Protein AF-A0A957CVV6-F1 (afdb_monomer_lite)

Sequence (113 aa):
DSALGIFHNSTLPRQKFVDTMAELGLHHTAVYDFSDPASDPMDAALITQLDDLIDKNTQRAAGVQDGPALMQRGQALQRRLHKVGIQREPLIVIVGEKGGRSGVKPDWFNLGN

Structure (mmCIF, N/CA/C/O backbone):
data_AF-A0A957CVV6-F1
#
_entry.id   AF-A0A957CVV6-F1
#
loop_
_atom_site.group_PDB
_atom_site.id
_atom_site.type_symbol
_atom_site.label_atom_id
_atom_site.label_alt_id
_atom_site.label_comp_id
_atom_site.label_asym_id
_atom_site.label_entity_id
_atom_site.label_seq_id
_atom_site.pdbx_PDB_ins_code
_atom_site.Cartn_x
_atom_site.Cartn_y
_atom_site.Cartn_z
_atom_site.occupancy
_atom_site.B_iso_or_equiv
_atom_site.auth_seq_id
_atom_site.auth_comp_id
_atom_site.auth_asym_id
_atom_site.auth_atom_id
_atom_site.pdbx_PDB_model_num
ATOM 1 N N . ASP A 1 1 ? -17.292 -1.483 1.400 1.00 78.00 1 ASP A N 1
ATOM 2 C CA . ASP A 1 1 ? -17.400 -1.820 -0.034 1.00 78.00 1 ASP A CA 1
ATOM 3 C C . ASP A 1 1 ? -18.378 -2.948 -0.302 1.00 78.00 1 ASP A C 1
ATOM 5 O O . ASP A 1 1 ? -19.435 -2.646 -0.835 1.00 78.00 1 ASP A O 1
ATOM 9 N N . SER A 1 2 ? -18.146 -4.186 0.146 1.00 78.94 2 SER A N 1
ATOM 10 C CA . SER A 1 2 ? -19.097 -5.288 -0.110 1.00 78.94 2 SER A CA 1
ATOM 11 C C . SER A 1 2 ? -20.493 -5.045 0.477 1.00 78.94 2 SER A C 1
ATOM 13 O O . SER A 1 2 ? -21.492 -5.311 -0.180 1.00 78.94 2 SER A O 1
ATOM 15 N N . ALA A 1 3 ? -20.575 -4.444 1.671 1.00 75.88 3 ALA A N 1
ATOM 16 C CA . ALA A 1 3 ? -21.842 -4.005 2.274 1.00 75.88 3 ALA A CA 1
ATOM 17 C C . ALA A 1 3 ? -22.573 -2.908 1.464 1.00 75.88 3 ALA A C 1
ATOM 19 O O . ALA A 1 3 ? -23.742 -2.641 1.706 1.00 75.88 3 ALA A O 1
ATOM 20 N N . LEU A 1 4 ? -21.884 -2.280 0.505 1.00 76.00 4 LEU A N 1
ATOM 21 C CA . LEU A 1 4 ? -22.411 -1.287 -0.436 1.00 76.00 4 LEU A CA 1
ATOM 22 C C . LEU A 1 4 ? -22.551 -1.866 -1.861 1.00 76.00 4 LEU A C 1
ATOM 24 O O . LEU A 1 4 ? -22.736 -1.109 -2.808 1.00 76.00 4 LEU A O 1
ATOM 28 N N . GLY A 1 5 ? -22.407 -3.186 -2.037 1.00 79.62 5 GLY A N 1
ATOM 29 C CA . GLY A 1 5 ? -22.454 -3.847 -3.347 1.00 79.62 5 GLY A CA 1
ATOM 30 C C . GLY A 1 5 ? -21.216 -3.633 -4.227 1.00 79.62 5 GLY A C 1
ATOM 31 O O . GLY A 1 5 ? -21.244 -3.974 -5.406 1.00 79.62 5 GLY A O 1
ATOM 32 N N . ILE A 1 6 ? -20.129 -3.078 -3.681 1.00 79.38 6 ILE A N 1
ATOM 33 C CA . ILE A 1 6 ? -18.864 -2.883 -4.399 1.00 79.38 6 ILE A CA 1
ATOM 34 C C . ILE A 1 6 ? -17.993 -4.121 -4.185 1.00 79.38 6 ILE A C 1
ATOM 36 O O . ILE A 1 6 ? -17.575 -4.406 -3.059 1.00 79.38 6 ILE A O 1
ATOM 40 N N . PHE A 1 7 ? -17.706 -4.838 -5.271 1.00 82.69 7 PHE A N 1
ATOM 41 C CA . PHE A 1 7 ? -16.879 -6.041 -5.265 1.00 82.69 7 PHE A CA 1
ATOM 42 C C . PHE A 1 7 ? -15.543 -5.767 -5.946 1.00 82.69 7 PHE A C 1
ATOM 44 O O . PHE A 1 7 ? -15.490 -5.259 -7.064 1.00 82.69 7 PHE A O 1
ATOM 51 N N . HIS A 1 8 ? -14.463 -6.123 -5.258 1.00 75.00 8 HIS A N 1
ATOM 52 C CA . HIS A 1 8 ? -13.109 -6.035 -5.790 1.00 75.00 8 HIS A CA 1
ATOM 53 C C . HIS A 1 8 ? -12.746 -7.350 -6.481 1.00 75.00 8 HIS A C 1
ATOM 55 O O . HIS A 1 8 ? -13.038 -8.428 -5.959 1.00 75.00 8 HIS A O 1
ATOM 61 N N . ASN A 1 9 ? -12.101 -7.266 -7.646 1.00 76.62 9 ASN A N 1
ATOM 62 C CA . ASN A 1 9 ? -11.526 -8.440 -8.301 1.00 76.62 9 ASN A CA 1
ATOM 63 C C . ASN A 1 9 ? -10.386 -9.005 -7.445 1.00 76.62 9 ASN A C 1
ATOM 65 O O . ASN A 1 9 ? -9.688 -8.261 -6.755 1.00 76.62 9 ASN A O 1
ATOM 69 N N . SER A 1 10 ? -10.177 -10.321 -7.497 1.00 73.69 10 SER A N 1
ATOM 70 C CA . SER A 1 10 ? -9.061 -10.945 -6.785 1.00 73.69 10 SER A CA 1
ATOM 71 C C . SER A 1 10 ? -7.721 -10.397 -7.268 1.00 73.69 10 SER A C 1
ATOM 73 O O . SER A 1 10 ? -7.480 -10.300 -8.472 1.00 73.69 10 SER A O 1
ATOM 75 N N . THR A 1 11 ? -6.824 -10.118 -6.322 1.00 80.25 11 THR A N 1
ATOM 76 C CA . THR A 1 11 ? -5.417 -9.838 -6.610 1.00 80.25 11 THR A CA 1
ATOM 77 C C . THR A 1 11 ? -4.824 -11.009 -7.393 1.00 80.25 11 THR A C 1
ATOM 79 O O . THR A 1 11 ? -4.856 -12.154 -6.936 1.00 80.25 11 THR A O 1
ATOM 82 N N . LEU A 1 12 ? -4.316 -10.738 -8.597 1.00 82.88 12 LEU A N 1
ATOM 83 C CA . LEU A 1 12 ? -3.688 -11.760 -9.427 1.00 82.88 12 LEU A CA 1
ATOM 84 C C . LEU A 1 12 ? -2.262 -12.037 -8.926 1.00 82.88 12 LEU A C 1
ATOM 86 O O . LEU A 1 12 ? -1.539 -11.092 -8.609 1.00 82.88 12 LEU A O 1
ATOM 90 N N . PRO A 1 13 ? -1.814 -13.306 -8.897 1.00 88.50 13 PRO A N 1
ATOM 91 C CA . PRO A 1 13 ? -0.400 -13.611 -8.727 1.00 88.50 13 PRO A CA 1
ATOM 92 C C . PRO A 1 13 ? 0.429 -12.957 -9.837 1.00 88.50 13 PRO A C 1
ATOM 94 O O . PRO A 1 13 ? -0.022 -12.906 -10.983 1.00 88.50 13 PRO A O 1
ATOM 97 N N . ARG A 1 14 ? 1.666 -12.544 -9.526 1.00 89.50 14 ARG A N 1
ATOM 98 C CA . ARG A 1 14 ? 2.590 -11.910 -10.486 1.00 89.50 14 ARG A CA 1
ATOM 99 C C . ARG A 1 14 ? 2.629 -12.638 -11.831 1.00 89.50 14 ARG A C 1
ATOM 101 O O . ARG A 1 14 ? 2.448 -12.007 -12.864 1.00 89.50 14 ARG A O 1
ATOM 108 N N . GLN A 1 15 ? 2.839 -13.957 -11.815 1.00 89.75 15 GLN A N 1
ATOM 109 C CA . GLN A 1 15 ? 2.966 -14.732 -13.051 1.00 89.75 15 GLN A CA 1
ATOM 110 C C . GLN A 1 15 ? 1.692 -14.673 -13.895 1.00 89.75 15 GLN A C 1
ATOM 1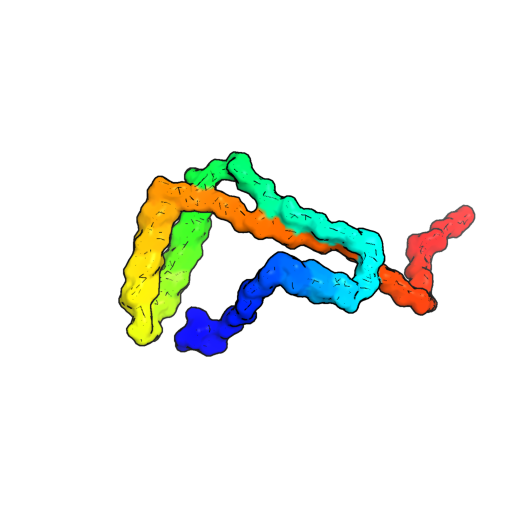12 O O . GLN A 1 15 ? 1.764 -14.408 -15.085 1.00 89.75 15 GLN A O 1
ATOM 117 N N . LYS A 1 16 ? 0.519 -14.785 -13.263 1.00 89.19 16 LYS A N 1
ATOM 118 C CA . LYS A 1 16 ? -0.765 -14.686 -13.961 1.00 89.19 16 LYS A CA 1
ATOM 119 C C . LYS A 1 16 ? -0.955 -13.318 -14.619 1.00 89.19 16 LYS A C 1
ATOM 121 O O . LYS A 1 16 ? -1.515 -13.245 -15.707 1.00 89.19 16 LYS A O 1
ATOM 126 N N . PHE A 1 17 ? -0.488 -12.246 -13.980 1.00 88.19 17 PHE A N 1
ATOM 127 C CA . PHE A 1 17 ? -0.515 -10.908 -14.570 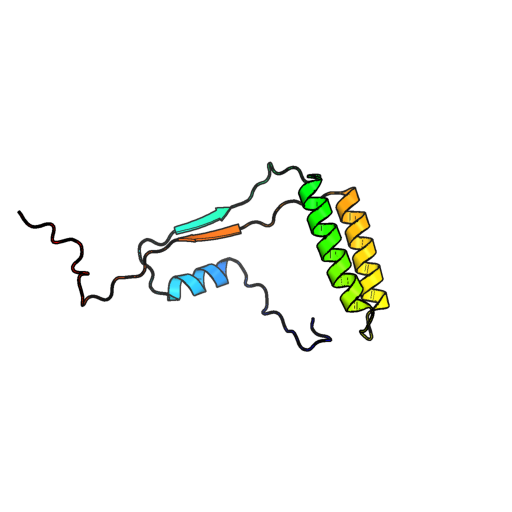1.00 88.19 17 PHE A CA 1
ATOM 128 C C . PHE A 1 17 ? 0.416 -10.801 -15.787 1.00 88.19 17 PHE A C 1
ATOM 130 O O . PHE A 1 17 ? 0.001 -10.303 -16.829 1.00 88.19 17 PHE A O 1
ATOM 137 N N . VAL A 1 18 ? 1.641 -11.326 -15.682 1.00 89.81 18 VAL A N 1
ATOM 138 C CA . VAL A 1 18 ? 2.606 -11.360 -16.795 1.00 89.81 18 VAL A CA 1
ATOM 139 C C . VAL A 1 18 ? 2.067 -12.168 -17.976 1.00 89.81 18 VAL A C 1
ATOM 141 O O . VAL A 1 18 ? 2.100 -11.677 -19.102 1.00 89.81 18 VAL A O 1
ATOM 144 N N . ASP A 1 19 ? 1.512 -13.352 -17.721 1.00 90.38 19 ASP A N 1
ATOM 145 C CA . ASP A 1 19 ? 0.931 -14.216 -18.754 1.00 90.38 19 ASP A CA 1
ATOM 146 C C . ASP A 1 19 ? -0.233 -13.512 -19.468 1.00 90.38 19 ASP A C 1
ATOM 148 O O . ASP A 1 19 ? -0.273 -13.462 -20.695 1.00 90.38 19 ASP A O 1
ATOM 152 N N . THR A 1 20 ? -1.121 -12.861 -18.705 1.00 88.69 20 THR A N 1
ATOM 153 C CA . THR A 1 20 ? -2.249 -12.087 -19.259 1.00 88.69 20 THR A CA 1
ATOM 154 C C . THR A 1 20 ? -1.762 -10.958 -20.174 1.00 88.69 20 THR A C 1
ATOM 156 O O . THR A 1 20 ? -2.370 -10.667 -21.200 1.00 88.69 20 THR A O 1
ATOM 159 N N . MET A 1 21 ? -0.649 -10.309 -19.828 1.00 87.50 21 MET A N 1
ATOM 160 C CA . MET A 1 21 ? -0.081 -9.235 -20.645 1.00 87.50 21 MET A CA 1
ATOM 161 C C . MET A 1 21 ? 0.643 -9.763 -21.889 1.00 87.50 21 MET A C 1
ATOM 163 O O . MET A 1 21 ? 0.655 -9.081 -22.913 1.00 87.50 21 MET A O 1
ATOM 167 N N . ALA A 1 22 ? 1.204 -10.973 -21.836 1.00 86.69 22 ALA A N 1
ATOM 168 C CA . ALA A 1 22 ? 1.812 -11.626 -22.994 1.00 86.69 22 ALA A CA 1
ATOM 169 C C . ALA A 1 22 ? 0.774 -11.968 -24.080 1.00 86.69 22 ALA A C 1
ATOM 171 O O . ALA A 1 22 ? 1.073 -11.878 -25.272 1.00 86.69 22 ALA A O 1
ATOM 172 N N . GLU A 1 23 ? -0.467 -12.274 -23.690 1.00 89.44 23 GLU A N 1
ATOM 173 C CA . GLU A 1 23 ? -1.580 -12.532 -24.619 1.00 89.44 23 GLU A CA 1
ATOM 174 C C . GLU A 1 23 ? -1.969 -11.305 -25.465 1.00 89.44 23 GLU A C 1
ATOM 176 O O . GLU A 1 23 ? -2.617 -11.447 -26.502 1.00 89.44 23 GLU A O 1
ATOM 181 N N . LEU A 1 24 ? -1.543 -10.096 -25.081 1.00 88.44 24 LEU A N 1
ATOM 182 C CA . LEU A 1 24 ? -1.856 -8.861 -25.808 1.00 88.44 24 LEU A CA 1
ATOM 183 C C . LEU A 1 24 ? -1.095 -8.709 -27.137 1.00 88.44 24 LEU A C 1
ATOM 185 O O . LEU A 1 24 ? -1.372 -7.769 -27.884 1.00 88.44 24 LEU A O 1
ATOM 189 N N . GLY A 1 25 ? -0.138 -9.596 -27.437 1.00 85.75 25 GLY A N 1
ATOM 190 C CA . GLY A 1 25 ? 0.629 -9.554 -28.688 1.00 85.75 25 GLY A CA 1
ATOM 191 C C . GLY A 1 25 ? 1.517 -8.312 -28.817 1.00 85.75 25 GLY A C 1
ATOM 192 O O . GLY A 1 25 ? 1.711 -7.794 -29.916 1.00 85.75 25 GLY A O 1
ATOM 193 N N . LEU A 1 26 ? 2.012 -7.795 -27.690 1.00 89.25 26 LEU A N 1
ATOM 194 C CA . LEU A 1 26 ? 2.952 -6.676 -27.658 1.00 89.25 26 LEU A CA 1
ATOM 195 C C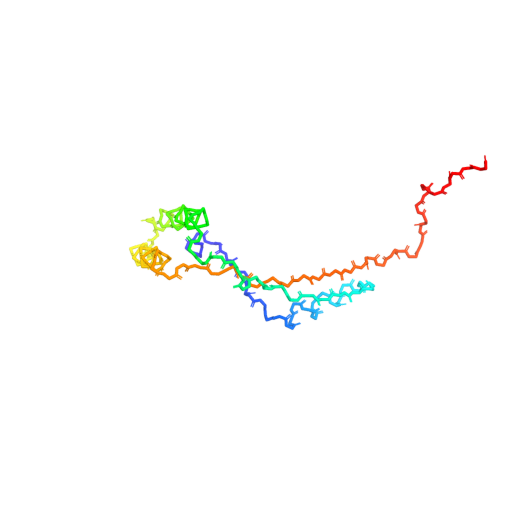 . LEU A 1 26 ? 4.336 -7.123 -28.157 1.00 89.25 26 LEU A C 1
ATOM 197 O O . LEU A 1 26 ? 4.773 -8.243 -27.894 1.00 89.25 26 LEU A O 1
ATOM 201 N N . HIS A 1 27 ? 5.043 -6.231 -28.847 1.00 88.88 27 HIS A N 1
ATOM 202 C CA . HIS A 1 27 ? 6.440 -6.427 -29.236 1.00 88.88 27 HIS A CA 1
ATOM 203 C C . HIS A 1 27 ? 7.376 -5.776 -28.217 1.00 88.88 27 HIS A C 1
ATOM 205 O O . HIS A 1 27 ? 6.962 -4.906 -27.453 1.00 88.88 27 HIS A O 1
ATOM 211 N N . HIS A 1 28 ? 8.646 -6.192 -28.218 1.00 87.75 28 HIS A N 1
ATOM 212 C CA . HIS A 1 28 ? 9.694 -5.602 -27.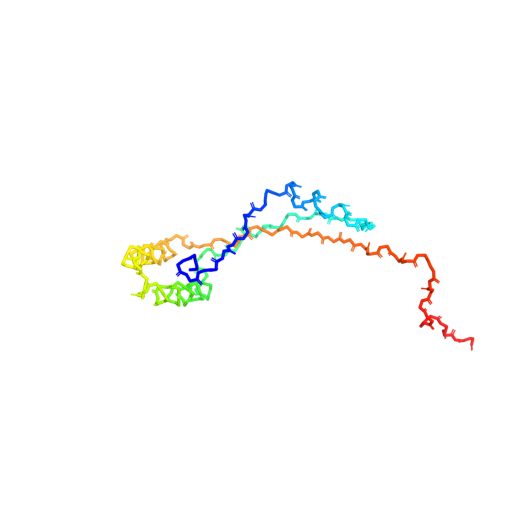374 1.00 87.75 28 HIS A CA 1
ATOM 213 C C . HIS A 1 28 ? 9.291 -5.490 -25.892 1.00 87.75 28 HIS A C 1
ATOM 215 O O . HIS A 1 28 ? 9.536 -4.481 -25.237 1.00 87.75 28 HIS A O 1
ATOM 221 N N . THR A 1 29 ? 8.637 -6.530 -25.365 1.00 90.38 29 THR A N 1
ATOM 222 C CA . THR A 1 29 ? 8.124 -6.515 -23.996 1.00 90.38 29 THR A CA 1
ATOM 223 C C . THR A 1 29 ? 9.238 -6.663 -22.970 1.00 90.38 29 THR A C 1
ATOM 225 O O . THR A 1 29 ? 10.049 -7.586 -23.066 1.00 90.38 29 THR A O 1
ATOM 228 N N . ALA A 1 30 ? 9.212 -5.826 -21.940 1.00 91.69 30 ALA A N 1
ATOM 229 C CA . ALA A 1 30 ? 10.057 -5.936 -20.760 1.00 91.69 30 ALA A CA 1
ATOM 230 C C . ALA A 1 30 ? 9.202 -5.869 -19.490 1.00 91.69 30 ALA A C 1
ATOM 232 O O . ALA A 1 30 ? 8.228 -5.116 -19.419 1.00 91.69 30 ALA A O 1
ATOM 233 N N . VAL A 1 31 ? 9.577 -6.665 -18.489 1.00 92.75 31 VAL A N 1
ATOM 234 C CA . VAL A 1 31 ? 8.912 -6.727 -17.184 1.00 92.75 31 VAL A CA 1
ATOM 235 C C . VAL A 1 31 ? 9.928 -6.361 -16.113 1.00 92.75 31 VAL A C 1
ATOM 237 O O . VAL A 1 31 ? 11.002 -6.959 -16.054 1.00 92.75 31 VAL A O 1
ATOM 240 N N . TYR A 1 32 ? 9.571 -5.410 -15.258 1.00 92.31 32 TYR A N 1
ATOM 241 C CA . TYR A 1 32 ? 10.393 -4.940 -14.152 1.00 92.31 32 TYR A CA 1
ATOM 242 C C . TYR A 1 32 ? 9.623 -5.068 -12.843 1.00 92.31 32 TYR A C 1
ATOM 244 O O . TYR A 1 32 ? 8.476 -4.634 -12.751 1.00 92.31 32 TYR A O 1
ATOM 252 N N . ASP A 1 33 ? 10.273 -5.624 -11.826 1.00 91.19 33 ASP A N 1
ATOM 253 C CA . ASP A 1 33 ? 9.810 -5.556 -10.445 1.00 91.19 33 ASP A CA 1
ATOM 254 C C . ASP A 1 33 ? 10.558 -4.419 -9.753 1.00 91.19 33 ASP A C 1
ATOM 256 O O . ASP A 1 33 ? 11.782 -4.450 -9.624 1.00 91.19 33 ASP A O 1
ATOM 260 N N . PHE A 1 34 ? 9.823 -3.396 -9.337 1.00 87.06 34 PHE A N 1
ATOM 261 C CA . PHE A 1 34 ? 10.356 -2.247 -8.629 1.00 87.06 34 PHE A CA 1
ATOM 262 C C . PHE A 1 34 ? 9.948 -2.315 -7.162 1.00 87.06 34 PHE A C 1
ATOM 264 O O . PHE A 1 34 ? 8.768 -2.402 -6.827 1.00 87.06 34 PHE A O 1
ATOM 271 N N . SER A 1 35 ? 10.929 -2.222 -6.278 1.00 84.56 35 SER A N 1
ATOM 272 C CA . SER A 1 35 ? 10.717 -1.951 -4.864 1.00 84.56 35 SER A CA 1
ATOM 273 C C . SER A 1 35 ? 11.668 -0.843 -4.440 1.00 84.56 35 SER A C 1
ATOM 275 O O . SER A 1 35 ? 12.795 -0.759 -4.929 1.00 84.56 35 SER A O 1
ATOM 277 N N . ASP A 1 36 ? 11.207 0.017 -3.538 1.00 79.44 36 ASP A N 1
ATOM 278 C CA . ASP A 1 36 ? 12.039 1.055 -2.938 1.00 79.44 36 ASP A CA 1
ATOM 279 C C . ASP A 1 36 ? 12.279 0.720 -1.460 1.00 79.44 36 ASP A C 1
ATOM 281 O O . ASP A 1 36 ? 11.525 1.159 -0.592 1.00 79.44 36 ASP A O 1
ATOM 285 N N . PRO A 1 37 ? 13.298 -0.102 -1.146 1.00 75.00 37 PRO A N 1
ATOM 286 C CA . PRO A 1 37 ? 13.609 -0.458 0.234 1.00 75.00 37 PRO A CA 1
ATOM 287 C C . PRO A 1 37 ? 14.243 0.701 1.017 1.00 75.00 37 PRO A C 1
ATOM 289 O O . PRO A 1 37 ? 14.370 0.596 2.236 1.00 75.00 37 PRO A O 1
ATOM 292 N N . ALA A 1 38 ? 14.664 1.776 0.340 1.00 78.19 38 ALA A N 1
ATOM 293 C CA . ALA A 1 38 ? 15.299 2.937 0.957 1.00 78.19 38 ALA A CA 1
ATOM 294 C C . ALA A 1 38 ? 14.285 3.990 1.433 1.00 78.19 38 ALA A C 1
ATOM 296 O O . ALA A 1 38 ? 14.681 4.943 2.105 1.00 78.19 38 ALA A O 1
ATOM 297 N N . SER A 1 39 ? 12.995 3.829 1.114 1.00 82.19 39 SER A N 1
ATOM 298 C CA . SER A 1 39 ? 11.947 4.737 1.580 1.00 82.19 39 SER A CA 1
ATOM 299 C C . SER A 1 39 ? 11.874 4.747 3.108 1.00 82.19 39 SER A C 1
ATOM 301 O O . SER A 1 39 ? 11.804 3.674 3.714 1.00 82.19 39 SER A O 1
ATOM 303 N N . ASP A 1 40 ? 11.833 5.936 3.715 1.00 89.75 40 ASP A N 1
ATOM 304 C CA . ASP A 1 40 ? 11.615 6.088 5.155 1.00 89.75 40 ASP A CA 1
ATOM 305 C C . ASP A 1 40 ? 10.218 5.560 5.529 1.00 89.75 40 ASP A C 1
ATOM 307 O O . ASP A 1 40 ? 9.215 6.144 5.105 1.00 89.75 40 ASP A O 1
ATOM 311 N N . PRO A 1 41 ? 10.113 4.476 6.324 1.00 91.75 41 PRO A N 1
ATOM 312 C CA . PRO A 1 41 ? 8.818 3.950 6.732 1.00 91.75 41 PRO A CA 1
ATOM 313 C C . PRO A 1 41 ? 8.011 4.931 7.589 1.00 91.75 41 PRO A C 1
ATOM 315 O O . PRO A 1 41 ? 6.794 4.783 7.696 1.00 91.75 41 PRO A O 1
ATOM 318 N N . MET A 1 42 ? 8.686 5.901 8.212 1.00 94.88 42 MET A N 1
ATOM 319 C CA . MET A 1 42 ? 8.107 6.892 9.113 1.00 94.88 42 MET A CA 1
ATOM 320 C C . MET A 1 42 ? 7.911 8.259 8.451 1.00 94.88 42 MET A C 1
ATOM 322 O O . MET A 1 42 ? 7.714 9.252 9.156 1.00 94.88 42 MET A O 1
ATOM 326 N N . ASP A 1 43 ? 7.930 8.319 7.116 1.00 93.62 43 ASP A N 1
ATOM 327 C CA . ASP A 1 43 ? 7.661 9.550 6.379 1.00 93.62 43 ASP A CA 1
ATOM 328 C C . ASP A 1 43 ? 6.327 10.175 6.826 1.00 93.62 43 ASP A C 1
ATOM 330 O O . ASP A 1 43 ? 5.243 9.610 6.651 1.00 93.62 43 ASP A O 1
ATOM 334 N N . ALA A 1 44 ? 6.417 11.359 7.435 1.00 93.75 44 ALA A N 1
ATOM 335 C CA . ALA A 1 44 ? 5.277 12.001 8.080 1.00 93.75 44 ALA A CA 1
ATOM 336 C C . ALA A 1 44 ? 4.175 12.362 7.076 1.00 93.75 44 ALA A C 1
ATOM 338 O O . ALA A 1 44 ? 2.993 12.244 7.393 1.00 93.75 44 ALA A O 1
ATOM 339 N N . ALA A 1 45 ? 4.551 12.765 5.857 1.00 93.44 45 ALA A N 1
ATOM 340 C CA . ALA A 1 45 ? 3.589 13.117 4.820 1.00 93.44 45 ALA A CA 1
ATOM 341 C C . ALA A 1 45 ? 2.773 11.892 4.385 1.00 93.44 45 ALA A C 1
ATOM 343 O O . ALA A 1 45 ? 1.549 11.976 4.270 1.00 93.44 45 ALA A O 1
ATOM 344 N N . LEU A 1 46 ? 3.430 10.745 4.197 1.00 91.62 46 LEU A N 1
ATOM 345 C CA . LEU A 1 46 ? 2.777 9.483 3.873 1.00 91.62 46 LEU A CA 1
ATOM 346 C C . LEU A 1 46 ? 1.890 8.985 5.020 1.00 91.62 46 LEU A C 1
ATOM 348 O O . LEU A 1 46 ? 0.764 8.557 4.770 1.00 91.62 46 LEU A O 1
ATOM 352 N N . ILE A 1 47 ? 2.355 9.073 6.270 1.00 95.19 47 ILE A N 1
ATOM 353 C CA . ILE A 1 47 ? 1.547 8.704 7.442 1.00 95.19 47 ILE A CA 1
ATOM 354 C C . ILE A 1 47 ? 0.267 9.547 7.503 1.00 95.19 47 ILE A C 1
ATOM 356 O O . ILE A 1 47 ? -0.816 8.977 7.616 1.00 95.19 47 ILE A O 1
ATOM 360 N N . THR A 1 48 ? 0.360 10.873 7.347 1.00 95.69 48 THR A N 1
ATOM 361 C CA . THR A 1 48 ? -0.818 11.757 7.341 1.00 95.69 48 THR A CA 1
ATOM 362 C C . THR A 1 48 ? -1.792 11.409 6.216 1.00 95.69 48 THR A C 1
ATOM 364 O O . THR A 1 48 ? -2.993 11.301 6.452 1.00 95.69 48 THR A O 1
ATOM 367 N N . GLN A 1 49 ? -1.294 11.161 5.001 1.00 94.69 49 GLN A N 1
ATOM 368 C CA . GLN A 1 49 ? -2.148 10.745 3.882 1.00 94.69 49 GLN A CA 1
ATOM 369 C C . GLN A 1 49 ? -2.897 9.437 4.172 1.00 94.69 49 GLN A C 1
ATOM 371 O O . GLN A 1 49 ? -4.057 9.275 3.785 1.00 94.69 49 GLN A O 1
ATOM 376 N N . LEU A 1 50 ? -2.242 8.485 4.838 1.00 94.56 50 LEU A N 1
ATOM 377 C CA . LEU A 1 50 ? -2.853 7.207 5.186 1.00 94.56 50 LEU A CA 1
ATOM 378 C C . LEU A 1 50 ? -3.842 7.330 6.345 1.00 94.56 50 LEU A C 1
ATOM 380 O O . LEU A 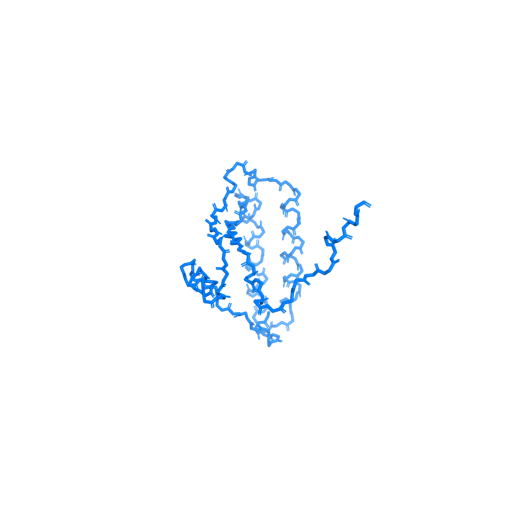1 50 ? -4.875 6.664 6.299 1.00 94.56 50 LEU A O 1
ATOM 384 N N . ASP A 1 51 ? -3.583 8.188 7.331 1.00 95.94 51 ASP A N 1
ATOM 385 C CA . ASP A 1 51 ? -4.552 8.497 8.386 1.00 95.94 51 ASP A CA 1
ATOM 386 C C . ASP A 1 51 ? -5.857 9.036 7.790 1.00 95.94 51 ASP A C 1
ATOM 388 O O . ASP A 1 51 ? -6.922 8.484 8.073 1.00 95.94 51 ASP A O 1
ATOM 392 N N . ASP A 1 52 ? -5.773 10.012 6.879 1.00 96.12 52 ASP A N 1
ATOM 393 C CA . ASP A 1 52 ? -6.939 10.581 6.191 1.00 96.12 52 ASP A CA 1
ATOM 394 C C . ASP A 1 52 ? -7.740 9.503 5.437 1.00 96.12 52 ASP A C 1
ATOM 396 O O . ASP A 1 52 ? -8.979 9.479 5.439 1.00 96.12 52 ASP A O 1
ATOM 400 N N . LEU A 1 53 ? -7.039 8.566 4.789 1.00 94.06 53 LEU A N 1
ATOM 401 C CA . LEU A 1 53 ? -7.665 7.441 4.097 1.00 94.06 53 LEU A CA 1
ATOM 402 C C . LEU A 1 53 ? -8.335 6.468 5.071 1.00 94.06 53 LEU A C 1
ATOM 404 O O . LEU A 1 53 ? -9.449 6.003 4.796 1.00 94.06 53 LEU A O 1
ATOM 408 N N . ILE A 1 54 ? -7.691 6.141 6.192 1.00 94.12 54 ILE A N 1
ATOM 409 C CA . ILE A 1 54 ? -8.264 5.256 7.210 1.00 94.12 54 ILE A CA 1
ATOM 410 C C . ILE A 1 54 ? -9.504 5.904 7.826 1.00 94.12 54 ILE A C 1
ATOM 412 O O . ILE A 1 54 ? -10.537 5.236 7.935 1.00 94.12 54 ILE A O 1
ATOM 416 N N . ASP A 1 55 ? -9.460 7.196 8.136 1.00 94.06 55 ASP A N 1
ATOM 417 C CA . ASP A 1 55 ? -10.591 7.942 8.688 1.00 94.06 55 ASP A CA 1
ATOM 418 C C . ASP A 1 55 ? -11.769 7.970 7.715 1.00 94.06 55 ASP A C 1
ATOM 420 O O . ASP A 1 55 ? -12.892 7.603 8.077 1.00 94.06 55 ASP A O 1
ATOM 424 N N . LYS A 1 56 ? -11.519 8.282 6.439 1.00 91.56 56 LYS A N 1
ATOM 425 C CA . LYS A 1 56 ? -12.557 8.270 5.397 1.00 91.56 56 LYS A CA 1
ATOM 426 C C . LYS A 1 56 ? -13.211 6.895 5.227 1.00 91.56 56 LYS A C 1
ATOM 428 O O . LYS A 1 56 ? -14.396 6.802 4.895 1.00 91.56 56 LYS A O 1
ATOM 433 N N . ASN A 1 57 ? -12.458 5.806 5.377 1.00 88.75 57 ASN A N 1
ATOM 434 C CA . ASN A 1 57 ? -13.010 4.448 5.317 1.00 88.75 57 ASN A CA 1
ATOM 435 C C . ASN A 1 57 ? -13.768 4.078 6.601 1.00 88.75 57 ASN A C 1
ATOM 437 O O . ASN A 1 57 ? -14.834 3.467 6.530 1.00 88.75 57 ASN A O 1
ATOM 441 N N . THR A 1 58 ? -13.265 4.500 7.759 1.00 89.75 58 THR A N 1
ATOM 442 C CA . THR A 1 58 ? -13.876 4.272 9.074 1.00 89.75 58 THR A CA 1
ATOM 443 C C . THR A 1 58 ? -15.222 4.984 9.195 1.00 89.75 58 THR A C 1
ATOM 445 O O . THR A 1 58 ? -16.203 4.378 9.622 1.00 89.75 58 THR A O 1
ATOM 448 N N . GLN A 1 59 ? -15.316 6.233 8.732 1.00 88.44 59 GLN A N 1
ATOM 449 C CA . GLN A 1 59 ? -16.572 6.990 8.689 1.00 88.44 59 GLN A CA 1
ATOM 450 C C . GLN A 1 59 ? -17.621 6.307 7.804 1.00 88.44 59 GLN A C 1
ATOM 452 O O . GLN A 1 59 ? -18.779 6.183 8.196 1.00 88.44 59 GLN A O 1
ATOM 457 N N . ARG A 1 60 ? -17.214 5.791 6.636 1.00 86.00 60 ARG A N 1
ATOM 458 C CA . ARG A 1 60 ? -18.105 5.016 5.755 1.00 86.00 60 ARG A CA 1
ATOM 459 C C . ARG A 1 60 ? -18.597 3.721 6.401 1.00 86.00 60 ARG A C 1
ATOM 461 O O . ARG A 1 60 ? -19.690 3.264 6.081 1.00 86.00 60 ARG A O 1
ATOM 468 N N . ALA A 1 61 ? -17.816 3.135 7.306 1.00 86.00 61 ALA A N 1
ATOM 469 C CA . ALA A 1 61 ? -18.201 1.923 8.015 1.00 86.00 61 ALA A CA 1
ATOM 470 C C . ALA A 1 61 ? -19.237 2.166 9.128 1.00 86.00 61 ALA A C 1
ATOM 472 O O . ALA A 1 61 ? -19.922 1.226 9.512 1.00 86.00 61 ALA A O 1
ATOM 473 N N . ALA A 1 62 ? -19.413 3.395 9.622 1.00 82.44 62 ALA A N 1
ATOM 474 C CA . ALA A 1 62 ? -20.317 3.676 10.743 1.00 82.44 62 ALA A CA 1
ATOM 475 C C . ALA A 1 62 ? -21.792 3.301 10.474 1.00 82.44 62 ALA A C 1
ATOM 477 O O . ALA A 1 62 ? -22.542 3.059 11.415 1.00 82.44 62 ALA A O 1
ATOM 478 N N . GLY A 1 63 ? -22.208 3.237 9.203 1.00 82.00 63 GLY A N 1
ATOM 479 C CA . GLY A 1 63 ? -23.588 2.946 8.796 1.00 82.00 63 GLY A CA 1
ATOM 480 C C . GLY A 1 63 ? -23.874 1.502 8.370 1.00 82.00 63 GLY A C 1
ATOM 481 O O . GLY A 1 63 ? -24.981 1.235 7.910 1.00 82.00 63 GLY A O 1
ATOM 482 N N . VAL A 1 64 ? -22.910 0.577 8.463 1.00 85.50 64 VAL A N 1
ATOM 483 C CA . VAL A 1 64 ? -23.101 -0.825 8.035 1.00 85.50 64 VAL A CA 1
ATOM 484 C C . VAL A 1 64 ? -23.203 -1.771 9.232 1.00 85.50 64 VAL A C 1
ATOM 486 O O . VAL A 1 64 ? -22.685 -1.471 10.303 1.00 85.50 64 VAL A O 1
ATOM 489 N N . GLN A 1 65 ? -23.848 -2.929 9.051 1.00 84.50 65 GLN A N 1
ATOM 490 C CA . GLN A 1 65 ? -24.098 -3.911 10.121 1.00 84.50 65 GLN A CA 1
ATOM 491 C C . GLN A 1 65 ? -22.821 -4.306 10.893 1.00 84.50 65 GLN A C 1
ATOM 493 O O . GLN A 1 65 ? -22.844 -4.382 12.118 1.00 84.50 65 GLN A O 1
ATOM 498 N N . ASP A 1 66 ? -21.694 -4.466 10.193 1.00 85.75 66 ASP A N 1
ATOM 499 C CA . ASP A 1 66 ? -20.388 -4.798 10.790 1.00 85.75 66 ASP A CA 1
ATOM 500 C C . ASP A 1 66 ? -19.549 -3.560 11.175 1.00 85.75 66 ASP A C 1
ATOM 502 O O . ASP A 1 66 ? -18.349 -3.656 11.453 1.00 85.75 66 ASP A O 1
ATOM 506 N N . GLY A 1 67 ? -20.162 -2.376 11.178 1.00 87.38 67 GLY A N 1
ATOM 507 C CA . GLY A 1 67 ? -19.511 -1.081 11.355 1.00 87.38 67 GLY A CA 1
ATOM 508 C C . GLY A 1 67 ? -18.613 -0.985 12.586 1.00 87.38 67 GLY A C 1
ATOM 509 O O . GLY A 1 67 ? -17.434 -0.661 12.429 1.00 87.38 67 GLY A O 1
ATOM 510 N N . PRO A 1 68 ? -19.087 -1.338 13.796 1.00 91.62 68 PRO A N 1
ATOM 511 C CA . PRO A 1 68 ? -18.265 -1.274 15.004 1.00 91.62 68 PRO A CA 1
ATOM 512 C C . PRO A 1 68 ? -16.969 -2.095 14.910 1.00 91.62 68 PRO A C 1
ATOM 514 O O . PRO A 1 68 ? -15.901 -1.625 15.308 1.00 91.62 68 PRO A O 1
ATOM 517 N N . ALA A 1 69 ? -17.032 -3.297 14.327 1.00 90.75 69 ALA A N 1
ATOM 518 C CA . ALA A 1 69 ? -15.860 -4.152 14.150 1.00 90.75 69 ALA A CA 1
ATOM 519 C C . ALA A 1 69 ? -14.875 -3.568 13.122 1.00 90.75 69 ALA A C 1
ATOM 521 O O . ALA A 1 69 ? -13.658 -3.612 13.323 1.00 90.75 69 ALA A O 1
ATOM 522 N N . LEU A 1 70 ? -15.385 -2.987 12.032 1.00 90.38 70 LEU A N 1
ATOM 523 C CA . LEU A 1 70 ? -14.568 -2.302 11.027 1.00 90.38 70 LEU A CA 1
ATOM 524 C C . LEU A 1 70 ? -13.889 -1.051 11.599 1.00 90.38 70 LEU A C 1
ATOM 526 O O . LEU A 1 70 ? -12.705 -0.834 11.345 1.00 90.38 70 LEU A O 1
ATOM 530 N N . MET A 1 71 ? -14.591 -0.278 12.429 1.00 92.31 71 MET A N 1
ATOM 531 C CA . MET A 1 71 ? -14.024 0.893 13.101 1.00 92.31 71 MET A CA 1
ATOM 532 C C . MET A 1 71 ? -12.908 0.508 14.076 1.00 92.31 71 MET A C 1
ATOM 534 O O . MET A 1 71 ? -11.842 1.124 14.075 1.00 92.31 71 MET A O 1
ATOM 538 N N . GLN A 1 72 ? -13.103 -0.557 14.862 1.00 93.12 72 GLN A N 1
ATOM 539 C CA . GLN A 1 72 ? -12.068 -1.062 15.766 1.00 93.12 72 GLN A CA 1
ATOM 540 C C . GLN A 1 72 ? -10.807 -1.496 15.002 1.00 93.12 72 GLN A C 1
ATOM 542 O O . GLN A 1 72 ? -9.684 -1.237 15.448 1.00 93.12 72 GLN A O 1
ATOM 547 N N . ARG A 1 73 ? -10.978 -2.130 13.834 1.00 92.88 73 ARG A N 1
ATOM 548 C CA . ARG A 1 73 ? -9.863 -2.486 12.943 1.00 92.88 73 ARG A CA 1
ATOM 549 C C . ARG A 1 73 ? -9.157 -1.251 12.387 1.00 92.88 73 ARG A C 1
ATOM 551 O O . ARG A 1 73 ? -7.931 -1.239 12.389 1.00 92.88 73 ARG A O 1
ATOM 558 N N . GLY A 1 74 ? -9.896 -0.218 11.981 1.00 93.88 74 GLY A N 1
ATOM 559 C CA . GLY A 1 74 ? -9.331 1.062 11.532 1.00 93.88 74 GLY A CA 1
ATOM 560 C C . GLY A 1 74 ? -8.433 1.704 12.593 1.00 93.88 74 GLY A C 1
ATOM 561 O O . GLY A 1 74 ? -7.271 1.999 12.328 1.00 93.88 74 GLY A O 1
ATOM 562 N N . GLN A 1 75 ? -8.909 1.780 13.838 1.00 95.00 75 GLN A N 1
ATOM 563 C CA . GLN A 1 75 ? -8.115 2.299 14.958 1.00 95.00 75 GLN A CA 1
ATOM 564 C C . GLN A 1 75 ? -6.871 1.448 15.255 1.00 95.00 75 GLN A C 1
ATOM 566 O O . GLN A 1 75 ? -5.815 1.967 15.619 1.00 95.00 75 GLN A O 1
ATOM 571 N N . ALA A 1 76 ? -6.981 0.121 15.143 1.00 96.00 76 ALA A N 1
ATOM 572 C CA . ALA A 1 76 ? -5.833 -0.768 15.302 1.00 96.00 76 ALA A CA 1
ATOM 573 C C . ALA A 1 76 ? -4.799 -0.564 14.184 1.00 96.00 76 ALA A C 1
ATOM 575 O O . ALA A 1 76 ? -3.598 -0.614 14.455 1.00 96.00 76 ALA A O 1
ATOM 576 N N . LEU A 1 77 ? -5.260 -0.299 12.959 1.00 95.50 77 LEU A N 1
ATOM 577 C CA . LEU A 1 77 ? -4.408 0.001 11.816 1.00 95.50 77 LEU A CA 1
ATOM 578 C C . LEU A 1 77 ? -3.680 1.336 11.999 1.00 95.50 77 LEU A C 1
ATOM 580 O O . LEU A 1 77 ? -2.464 1.349 11.850 1.00 95.50 77 LEU A O 1
ATOM 584 N N . GLN A 1 78 ? -4.369 2.400 12.427 1.00 95.88 78 GLN A N 1
ATOM 585 C CA . GLN A 1 78 ? -3.748 3.691 12.766 1.00 95.88 78 GLN A CA 1
ATOM 586 C C . GLN A 1 78 ? -2.665 3.530 13.835 1.00 95.88 78 GLN A C 1
ATOM 588 O O . GLN A 1 78 ? -1.514 3.901 13.624 1.00 95.88 78 GLN A O 1
ATOM 593 N N . ARG A 1 79 ? -2.980 2.876 14.963 1.00 96.75 79 ARG A N 1
ATOM 594 C CA . ARG A 1 79 ? -1.978 2.623 16.016 1.00 96.75 79 ARG A CA 1
ATOM 595 C C . ARG A 1 79 ? -0.758 1.866 15.498 1.00 96.75 79 ARG A C 1
ATOM 597 O O . ARG A 1 79 ? 0.348 2.092 15.977 1.00 96.75 79 ARG A O 1
ATOM 604 N N . ARG A 1 80 ? -0.951 0.937 14.559 1.00 96.12 80 ARG A N 1
ATOM 605 C CA . ARG A 1 80 ? 0.149 0.180 13.962 1.00 96.12 80 ARG A CA 1
ATOM 606 C C . ARG A 1 80 ? 0.954 1.038 12.987 1.00 96.12 80 ARG A C 1
ATOM 608 O O . ARG A 1 80 ? 2.174 1.010 13.090 1.00 96.12 80 ARG A O 1
ATOM 615 N N . LEU A 1 81 ? 0.295 1.803 12.118 1.00 95.69 81 LEU A N 1
ATOM 616 C CA . LEU A 1 81 ? 0.925 2.735 11.181 1.00 95.69 81 LEU A CA 1
ATOM 617 C C . LEU A 1 81 ? 1.868 3.694 11.919 1.00 95.69 81 LEU A C 1
ATOM 619 O O . LEU A 1 81 ? 3.042 3.766 11.588 1.00 95.69 81 LEU A O 1
ATOM 623 N N . HIS A 1 82 ? 1.403 4.312 13.005 1.00 96.50 82 HIS A N 1
ATOM 624 C CA . HIS A 1 82 ? 2.226 5.207 13.831 1.00 96.50 82 HIS A CA 1
ATOM 625 C C . HIS A 1 82 ? 3.333 4.501 14.625 1.00 96.50 82 HIS A C 1
ATOM 627 O O . HIS A 1 82 ? 4.281 5.140 15.070 1.00 96.50 82 HIS A O 1
ATOM 633 N N . LYS A 1 83 ? 3.225 3.184 14.838 1.00 96.62 83 LYS A N 1
ATOM 634 C CA . LYS A 1 83 ? 4.214 2.408 15.601 1.00 96.62 83 LYS A CA 1
ATOM 635 C C . LYS A 1 83 ? 5.351 1.874 14.734 1.00 96.62 83 LYS A C 1
ATOM 637 O O . LYS A 1 83 ? 6.477 1.795 15.215 1.00 96.62 83 LYS A O 1
ATOM 642 N N . VAL A 1 84 ? 5.041 1.391 13.532 1.00 94.94 84 VAL A N 1
ATOM 643 C CA . VAL A 1 84 ? 6.007 0.667 12.685 1.00 94.94 84 VAL A CA 1
ATOM 644 C C . VAL A 1 84 ? 6.180 1.271 11.296 1.00 94.94 84 VAL A C 1
ATOM 646 O O . VAL A 1 84 ? 7.011 0.778 10.538 1.00 94.94 84 VAL A O 1
ATOM 649 N N . GLY A 1 85 ? 5.410 2.303 10.958 1.00 92.75 85 GLY A N 1
ATOM 650 C CA . GLY A 1 85 ? 5.448 2.914 9.641 1.00 92.75 85 GLY A CA 1
ATOM 651 C C . GLY A 1 85 ? 4.887 2.011 8.546 1.00 92.75 85 GLY A C 1
ATOM 652 O O . GLY A 1 85 ? 4.175 1.032 8.802 1.00 92.75 85 GLY A O 1
ATOM 653 N N . ILE A 1 86 ? 5.215 2.352 7.305 1.00 90.94 86 ILE A N 1
ATOM 654 C CA . ILE A 1 86 ? 4.816 1.611 6.110 1.00 90.94 86 ILE A CA 1
ATOM 655 C C . ILE A 1 86 ? 5.883 1.731 5.023 1.00 90.94 86 ILE A C 1
ATOM 657 O O . ILE A 1 86 ? 6.416 2.805 4.777 1.00 90.94 86 ILE A O 1
ATOM 661 N N . GLN A 1 87 ? 6.169 0.629 4.336 1.00 87.00 87 GLN A N 1
ATOM 662 C CA . GLN A 1 87 ? 6.957 0.658 3.105 1.00 87.00 87 GLN A CA 1
ATOM 663 C C . GLN A 1 87 ? 6.029 0.645 1.897 1.00 87.00 87 GLN A C 1
ATOM 665 O O . GLN A 1 87 ? 4.954 0.042 1.935 1.00 87.00 87 GLN A O 1
ATOM 670 N N . ARG A 1 88 ? 6.450 1.312 0.821 1.00 79.50 88 ARG A N 1
ATOM 671 C CA . ARG A 1 88 ? 5.685 1.340 -0.427 1.00 79.50 88 ARG A CA 1
ATOM 672 C C . ARG A 1 88 ? 5.518 -0.071 -0.985 1.00 79.50 88 ARG A C 1
ATOM 674 O O . ARG A 1 88 ? 6.432 -0.893 -0.916 1.00 79.50 88 ARG A O 1
ATOM 681 N N . GLU A 1 89 ? 4.344 -0.332 -1.548 1.00 80.69 89 GLU A N 1
ATOM 682 C CA . GLU A 1 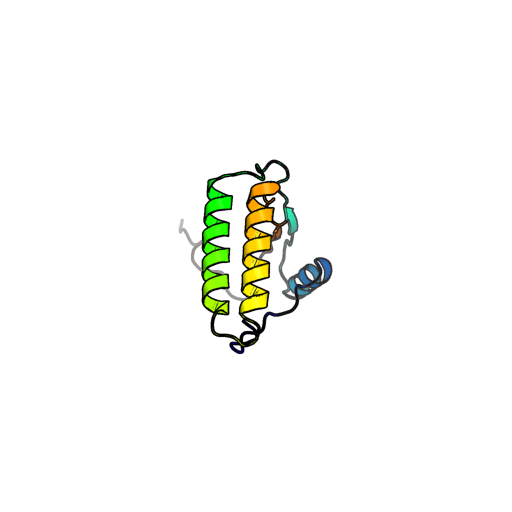89 ? 4.066 -1.612 -2.192 1.00 80.69 89 GLU A CA 1
ATOM 683 C C . GLU A 1 89 ? 4.998 -1.816 -3.400 1.00 80.69 89 GLU A C 1
ATOM 685 O O . GLU A 1 89 ? 5.236 -0.864 -4.154 1.00 80.69 89 GLU A O 1
ATOM 690 N N . PRO A 1 90 ? 5.530 -3.034 -3.610 1.00 84.12 90 PRO A N 1
ATOM 691 C CA . PRO A 1 90 ? 6.260 -3.362 -4.825 1.00 84.12 90 PRO A CA 1
ATOM 692 C C . PRO A 1 90 ? 5.393 -3.127 -6.065 1.00 84.12 90 PRO A C 1
ATOM 694 O O . PRO A 1 90 ? 4.215 -3.485 -6.095 1.00 84.12 90 PRO A O 1
ATOM 697 N N . LEU A 1 91 ? 5.992 -2.560 -7.104 1.00 88.75 91 LEU A N 1
ATOM 698 C CA . LEU A 1 91 ? 5.342 -2.276 -8.374 1.00 88.75 91 LEU A CA 1
ATOM 699 C C . LEU A 1 91 ? 5.844 -3.247 -9.438 1.00 88.75 91 LEU A C 1
ATOM 701 O O . LEU A 1 91 ? 7.043 -3.473 -9.568 1.00 88.75 91 LEU A O 1
ATOM 705 N N . ILE A 1 92 ? 4.927 -3.773 -10.245 1.00 90.50 92 ILE A N 1
ATOM 706 C CA . ILE A 1 92 ? 5.271 -4.476 -11.480 1.00 90.50 92 ILE A CA 1
ATOM 707 C C . ILE A 1 92 ? 5.053 -3.495 -12.628 1.00 90.50 92 ILE A C 1
ATOM 709 O O . ILE A 1 92 ? 3.943 -3.000 -12.823 1.00 90.50 92 ILE A O 1
ATOM 713 N N . VAL A 1 93 ? 6.104 -3.225 -13.396 1.00 91.25 93 VAL A N 1
ATOM 714 C CA . VAL A 1 93 ? 6.052 -2.375 -14.586 1.00 91.25 93 VAL A CA 1
ATOM 715 C C . VAL A 1 93 ? 6.246 -3.250 -15.813 1.00 91.25 93 VAL A C 1
ATOM 717 O O . VAL A 1 93 ? 7.257 -3.937 -15.941 1.00 91.25 93 VAL A O 1
ATOM 720 N N . ILE A 1 94 ? 5.276 -3.219 -16.725 1.00 91.38 94 ILE A N 1
ATOM 721 C CA . ILE A 1 94 ? 5.346 -3.926 -18.004 1.00 91.38 94 ILE A CA 1
ATOM 722 C C . ILE A 1 94 ? 5.339 -2.880 -19.108 1.00 91.38 94 ILE A C 1
ATOM 724 O O . ILE A 1 94 ? 4.398 -2.097 -19.224 1.00 91.38 94 ILE A O 1
ATOM 728 N N . VAL A 1 95 ? 6.400 -2.871 -19.906 1.00 91.88 95 VAL A N 1
ATOM 729 C CA . VAL A 1 95 ? 6.544 -2.003 -21.076 1.00 91.88 95 VAL A CA 1
ATOM 730 C C . VAL A 1 95 ? 6.487 -2.886 -22.309 1.00 91.88 95 VAL A C 1
ATOM 732 O O . VAL A 1 95 ? 7.084 -3.957 -22.325 1.00 91.88 95 VAL A O 1
ATOM 735 N N . GLY A 1 96 ? 5.764 -2.454 -23.334 1.00 90.56 96 GLY A N 1
ATOM 736 C CA . GLY A 1 96 ? 5.695 -3.157 -24.605 1.00 90.56 96 GLY A CA 1
ATOM 737 C C . GLY A 1 96 ? 5.171 -2.242 -25.697 1.00 90.56 96 GLY A C 1
ATOM 738 O O . GLY A 1 96 ? 4.408 -1.309 -25.443 1.00 90.56 96 GLY A O 1
ATOM 739 N N . GLU A 1 97 ? 5.590 -2.513 -26.921 1.00 91.69 97 GLU A N 1
ATOM 740 C CA . GLU A 1 97 ? 5.183 -1.764 -28.094 1.00 91.69 97 GLU A CA 1
ATOM 741 C C . GLU A 1 97 ? 3.957 -2.419 -28.714 1.00 91.69 97 GLU A C 1
ATOM 743 O O . GLU A 1 97 ? 3.934 -3.617 -29.014 1.00 91.69 97 GLU A O 1
ATOM 748 N N . LYS A 1 98 ? 2.910 -1.624 -28.936 1.00 88.44 98 LYS A N 1
ATOM 749 C CA . LYS A 1 98 ? 1.770 -2.086 -29.718 1.00 88.44 98 LYS A CA 1
ATOM 750 C C . LYS A 1 98 ? 2.257 -2.347 -31.137 1.00 88.44 98 LYS A C 1
ATOM 752 O O . LYS A 1 98 ? 2.670 -1.409 -31.816 1.00 88.44 98 LYS A O 1
ATOM 757 N N . GLY A 1 99 ? 2.155 -3.596 -31.589 1.00 76.88 99 GLY A N 1
ATOM 758 C CA . GLY A 1 99 ? 2.401 -3.935 -32.984 1.00 76.88 99 GLY A CA 1
ATOM 759 C C . GLY A 1 99 ? 1.560 -3.030 -33.867 1.00 76.88 99 GLY A C 1
ATOM 760 O O . GLY A 1 99 ? 0.327 -3.024 -33.772 1.00 76.88 99 GLY A O 1
ATOM 761 N N . GLY A 1 100 ? 2.222 -2.200 -34.675 1.00 59.25 100 GLY A N 1
ATOM 762 C CA . GLY A 1 100 ? 1.532 -1.416 -35.683 1.00 59.25 100 GLY A CA 1
ATOM 763 C C . GLY A 1 100 ? 0.702 -2.385 -36.511 1.00 59.25 100 GLY A C 1
ATOM 764 O O . GLY A 1 100 ? 1.219 -3.408 -36.962 1.00 59.25 100 GLY A O 1
ATOM 765 N N . ARG A 1 101 ? -0.591 -2.098 -36.703 1.00 54.78 101 ARG A N 1
ATOM 766 C CA . ARG A 1 101 ? -1.336 -2.767 -37.770 1.00 54.78 101 ARG A CA 1
ATOM 767 C C . ARG A 1 101 ? -0.488 -2.599 -39.027 1.00 54.78 101 ARG A C 1
ATOM 769 O O . ARG A 1 101 ? -0.307 -1.471 -39.486 1.00 54.78 101 ARG A O 1
ATOM 776 N N . SER A 1 102 ? 0.041 -3.699 -39.555 1.00 54.78 102 SER A N 1
ATOM 777 C CA . SER A 1 102 ? 0.459 -3.757 -40.948 1.00 54.78 102 SER A CA 1
ATOM 778 C C . SER A 1 102 ? -0.716 -3.211 -41.760 1.00 54.78 102 SER A C 1
ATOM 780 O O . SER A 1 102 ? -1.787 -3.817 -41.766 1.00 54.78 102 SER A O 1
ATOM 782 N N . GLY A 1 103 ? -0.582 -2.000 -42.309 1.00 53.38 103 GLY A N 1
ATOM 783 C CA . GLY A 1 103 ? -1.628 -1.432 -43.154 1.00 53.38 103 GLY A CA 1
ATOM 784 C C . GLY A 1 103 ? -1.664 0.080 -43.345 1.00 53.38 103 GLY A C 1
ATOM 785 O O . GLY A 1 103 ? -2.133 0.493 -44.396 1.00 53.38 103 GLY A O 1
ATOM 786 N N . VAL A 1 104 ? -1.190 0.924 -42.421 1.00 53.62 104 VAL A N 1
ATOM 787 C CA . VAL A 1 104 ? -1.190 2.385 -42.658 1.00 53.62 104 VAL A CA 1
ATOM 788 C C . VAL A 1 104 ? 0.019 3.029 -41.989 1.00 53.62 104 VAL A C 1
ATOM 790 O O . VAL A 1 104 ? 0.094 3.103 -40.763 1.00 53.62 104 VAL A O 1
ATOM 793 N N . LYS A 1 105 ? 0.977 3.494 -42.800 1.00 51.91 105 LYS A N 1
ATOM 794 C CA . LYS A 1 105 ? 2.017 4.415 -42.334 1.00 51.91 105 LYS A CA 1
ATOM 795 C C . LYS A 1 105 ? 1.341 5.734 -41.944 1.00 51.91 105 LYS A C 1
ATOM 797 O O . LYS A 1 105 ? 0.550 6.240 -42.733 1.00 51.91 105 LYS A O 1
ATOM 802 N N . PRO A 1 106 ? 1.627 6.305 -40.770 1.00 48.84 106 PRO A N 1
ATOM 803 C CA . PRO A 1 106 ? 1.184 7.653 -40.467 1.00 48.84 106 PRO A CA 1
ATOM 804 C C . PRO A 1 106 ? 1.953 8.668 -41.331 1.00 48.84 106 PRO A C 1
ATOM 806 O O . PRO A 1 106 ? 3.183 8.676 -41.321 1.00 48.84 106 PRO A O 1
ATOM 809 N N . ASP A 1 107 ? 1.238 9.528 -42.056 1.00 53.59 107 ASP A N 1
ATOM 810 C CA . ASP A 1 107 ? 1.779 10.496 -43.034 1.00 53.59 107 ASP A CA 1
ATOM 811 C C . ASP A 1 107 ? 2.624 11.647 -42.441 1.00 53.59 107 ASP A C 1
ATOM 813 O O . ASP A 1 107 ? 2.945 12.611 -43.131 1.00 53.59 107 ASP A O 1
ATOM 817 N N . TRP A 1 108 ? 3.036 11.583 -41.174 1.00 58.16 108 TRP A N 1
ATOM 818 C CA . TRP A 1 108 ? 3.731 12.691 -40.504 1.00 58.16 108 TRP A CA 1
ATOM 819 C C . TRP A 1 108 ? 5.268 12.650 -40.582 1.00 58.16 108 TRP A C 1
ATOM 821 O O . TRP A 1 108 ? 5.922 13.472 -39.947 1.00 58.16 108 TRP A O 1
ATOM 831 N N . PHE A 1 109 ? 5.857 11.764 -41.396 1.00 46.84 109 PHE A N 1
ATOM 832 C CA . PHE A 1 109 ? 7.302 11.770 -41.701 1.00 46.84 109 PHE A CA 1
ATOM 833 C C . PHE A 1 109 ? 7.669 12.243 -43.119 1.00 46.84 109 PHE A C 1
ATOM 835 O O . PHE A 1 109 ? 8.842 12.199 -43.482 1.00 46.84 109 PHE A O 1
ATOM 842 N N . ASN A 1 110 ? 6.720 12.752 -43.913 1.00 46.16 110 ASN A N 1
ATOM 843 C CA . ASN A 1 110 ? 7.049 13.451 -45.161 1.00 46.16 110 ASN A CA 1
ATOM 844 C C . ASN A 1 110 ? 7.423 14.913 -44.865 1.00 46.16 110 ASN A C 1
ATOM 846 O O . ASN A 1 110 ? 6.661 15.841 -45.128 1.00 46.16 110 ASN A O 1
ATOM 850 N N . LEU A 1 111 ? 8.617 15.120 -44.308 1.00 48.75 111 LEU A N 1
ATOM 851 C CA . LEU A 1 111 ? 9.314 16.387 -44.502 1.00 48.75 111 LEU A CA 1
ATOM 852 C C . LEU A 1 111 ? 9.902 16.331 -45.912 1.00 48.75 111 LEU A C 1
ATOM 854 O O . LEU A 1 111 ? 10.827 15.565 -46.177 1.00 48.75 111 LEU A O 1
ATOM 858 N N . GLY A 1 112 ? 9.259 17.060 -46.824 1.00 47.09 112 GLY A N 1
ATOM 859 C CA . GLY A 1 112 ? 9.707 17.217 -48.201 1.00 47.09 112 GLY A CA 1
ATOM 860 C C . GLY A 1 112 ? 11.140 17.749 -48.286 1.00 47.09 112 GLY A C 1
ATOM 861 O O . GLY A 1 112 ? 11.611 18.416 -47.365 1.00 47.09 112 GLY A O 1
ATOM 862 N N . ASN A 1 113 ? 11.786 17.392 -49.401 1.00 44.34 113 ASN A N 1
ATOM 863 C CA . ASN A 1 113 ? 13.094 17.872 -49.862 1.00 44.34 113 ASN A CA 1
ATOM 864 C C . ASN A 1 113 ? 13.321 19.373 -49.662 1.00 44.34 113 ASN A C 1
ATOM 866 O O . ASN A 1 113 ? 12.376 20.147 -49.941 1.00 44.34 113 ASN A O 1
#

Radius of gyration: 22.36 Å; chains: 1; bounding box: 39×33×66 Å

Foldseek 3Di:
DVLVVDDDDDDDDPVRVVVVVVVLVFAPKDKDKDFDPVDDLPPPVVLVVVLVVLVVVLVVLCPGPCNVVSNVVSVVVNVVCNVGGDGDDIDMDMDTHDPPPPPDDDPPPPPDD

pLDDT: mean 83.93, std 13.5, range [44.34, 96.75]

Secondary structure (DSSP, 8-state):
-GGGT--PPPPPPHHHHHHHHHTT--EEEEEEEE--TTS-TT-HHHHHHHHHHHHHHHHHHTTSTTHHHHHHHHHHHHHHHHHH--PPPPEEEEEEEPPP-TT---GGG----